Protein AF-W9XIP0-F1 (afdb_monomer)

pLDDT: mean 90.03, std 12.87, range [35.44, 98.69]

Solvent-accessible surface area (backbone atoms only — not comparable to full-atom values): 7108 Å² total; per-residue (Å²): 131,64,73,65,76,61,42,54,64,51,26,52,50,30,46,46,41,52,71,69,47,50,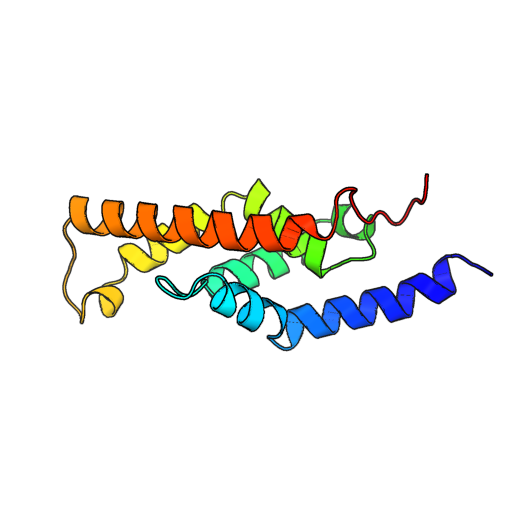51,58,52,51,40,28,70,57,10,71,92,52,62,55,60,63,68,45,52,53,51,18,48,54,51,42,76,70,35,82,71,48,78,51,33,49,44,49,52,60,50,27,55,51,40,31,63,76,68,48,34,54,60,56,45,23,43,57,50,39,72,35,35,73,75,54,78,67,38,83,74,53,71,72,56,26,52,51,46,22,52,53,36,31,56,41,44,51,51,28,52,51,60,60,51,63,80,49,91,56,83,65,46,69,70,80,128

Nearest PDB structures (foldseek):
  8ppl-assembly1_Iy  TM=3.017E-01  e=9.989E+00  Homo sapiens

Organism: NCBI:txid1182541

Sequence (129 aa):
MDSAEVTEPMTAAWAHYVNSNNLLNELRGLSKTYPFSSECLDEAKALVVRDPGSVRSWNYCWLVLVKIEKENLLTKHARALAFKASTWGGKRPTQAESDRLVNACVVEWTRALRQMLRHWDKPPSTTGA

Structure (mmCIF, N/CA/C/O backbone):
data_AF-W9XIP0-F1
#
_entry.id   AF-W9XIP0-F1
#
loop_
_atom_site.group_PDB
_atom_site.id
_atom_site.type_symbol
_atom_site.label_atom_id
_atom_site.label_alt_id
_atom_site.label_comp_id
_atom_site.label_asym_id
_atom_site.label_entity_id
_atom_site.label_seq_id
_atom_site.pdbx_PDB_ins_code
_atom_site.Cartn_x
_atom_site.Cartn_y
_atom_site.Cartn_z
_atom_site.occupancy
_atom_site.B_iso_or_equiv
_atom_site.auth_seq_id
_atom_site.auth_comp_id
_atom_site.auth_asym_id
_atom_site.auth_atom_id
_atom_site.pdbx_PDB_model_num
ATOM 1 N N . MET A 1 1 ? 16.524 1.004 -33.297 1.00 45.47 1 MET A N 1
ATOM 2 C CA . MET A 1 1 ? 16.212 1.813 -32.104 1.00 45.47 1 MET A CA 1
ATOM 3 C C . MET A 1 1 ? 16.481 0.927 -30.918 1.00 45.47 1 MET A C 1
ATOM 5 O O . MET A 1 1 ? 15.804 -0.088 -30.787 1.00 45.47 1 MET A O 1
ATOM 9 N N . ASP A 1 2 ? 17.524 1.234 -30.154 1.00 48.69 2 ASP A N 1
ATOM 10 C CA . ASP A 1 2 ? 17.902 0.419 -29.006 1.00 48.69 2 ASP A CA 1
ATOM 11 C C . ASP A 1 2 ? 16.812 0.506 -27.940 1.00 48.69 2 ASP A C 1
ATOM 13 O O . ASP A 1 2 ? 16.385 1.591 -27.551 1.00 48.69 2 ASP A O 1
ATOM 17 N N . SER A 1 3 ? 16.355 -0.651 -27.457 1.00 55.47 3 SER A N 1
ATOM 18 C CA . SER A 1 3 ? 15.330 -0.740 -26.410 1.00 55.47 3 SER A CA 1
ATOM 19 C C . SER A 1 3 ? 15.707 0.060 -25.152 1.00 55.47 3 SER A C 1
ATOM 21 O O . SER A 1 3 ? 14.817 0.465 -24.409 1.00 55.47 3 SER A O 1
ATOM 23 N N . ALA A 1 4 ? 17.004 0.309 -24.938 1.00 57.38 4 ALA A N 1
ATOM 24 C CA . ALA A 1 4 ? 17.547 1.091 -23.833 1.00 57.38 4 ALA A CA 1
ATOM 25 C C . ALA A 1 4 ? 17.150 2.583 -23.884 1.00 57.38 4 ALA A C 1
ATOM 27 O O . ALA A 1 4 ? 16.726 3.124 -22.861 1.00 57.38 4 ALA A O 1
ATOM 28 N N . GLU A 1 5 ? 17.187 3.223 -25.063 1.00 56.03 5 GLU A N 1
ATOM 29 C CA . GLU A 1 5 ? 16.898 4.664 -25.223 1.00 56.03 5 GLU A CA 1
ATOM 30 C C . GLU A 1 5 ? 15.441 5.021 -24.886 1.00 56.03 5 GLU A C 1
ATOM 32 O O . GLU A 1 5 ? 15.149 6.133 -24.452 1.00 56.03 5 GLU A O 1
ATOM 37 N N . VAL A 1 6 ? 14.511 4.073 -25.042 1.00 60.75 6 VAL A N 1
ATOM 38 C CA . VAL A 1 6 ? 13.088 4.280 -24.720 1.00 60.75 6 VAL A CA 1
ATOM 39 C C . VAL A 1 6 ? 12.790 3.959 -23.248 1.00 60.75 6 VAL A C 1
ATOM 41 O O . VAL A 1 6 ? 11.911 4.571 -22.640 1.00 60.75 6 VAL A O 1
ATOM 44 N N . THR A 1 7 ? 13.535 3.032 -22.636 1.00 66.56 7 THR A N 1
ATOM 45 C CA . THR A 1 7 ? 13.277 2.590 -21.254 1.00 66.56 7 THR A CA 1
ATOM 46 C C . THR A 1 7 ? 13.696 3.593 -20.182 1.00 66.56 7 THR A C 1
ATOM 48 O O . THR A 1 7 ? 13.029 3.671 -19.149 1.00 66.56 7 THR A O 1
ATOM 51 N N . GLU A 1 8 ? 14.746 4.385 -20.399 1.00 73.88 8 GLU A N 1
ATOM 52 C CA . GLU A 1 8 ? 15.220 5.379 -19.423 1.00 73.88 8 GLU A CA 1
ATOM 53 C C . GLU A 1 8 ? 14.191 6.484 -19.113 1.00 73.88 8 GLU A C 1
ATOM 55 O O . GLU A 1 8 ? 13.838 6.649 -17.938 1.00 73.88 8 GLU A O 1
ATOM 60 N N . PRO A 1 9 ? 13.630 7.205 -20.107 1.00 77.25 9 PRO A N 1
ATOM 61 C CA . PRO A 1 9 ? 12.633 8.239 -19.834 1.00 77.25 9 PRO A CA 1
ATOM 62 C C . PRO A 1 9 ? 11.344 7.660 -19.235 1.00 77.25 9 PRO A C 1
ATOM 64 O O . PRO A 1 9 ? 10.737 8.278 -18.357 1.00 77.25 9 PRO A O 1
ATOM 67 N N . MET A 1 10 ? 10.947 6.446 -19.635 1.00 79.31 10 MET A N 1
ATOM 68 C CA . MET A 1 10 ? 9.800 5.754 -19.038 1.00 79.31 10 MET A CA 1
ATOM 69 C C . MET A 1 10 ? 10.051 5.387 -17.571 1.00 79.31 10 MET A C 1
ATOM 71 O O . MET A 1 10 ? 9.175 5.589 -16.728 1.00 79.31 10 MET A O 1
ATOM 75 N N . THR A 1 11 ? 11.252 4.905 -17.244 1.00 81.94 11 THR A N 1
ATOM 76 C CA . THR A 1 11 ? 11.651 4.596 -15.863 1.00 81.94 11 THR A CA 1
ATOM 77 C C . THR A 1 11 ? 11.613 5.854 -14.996 1.00 81.94 11 THR A C 1
ATOM 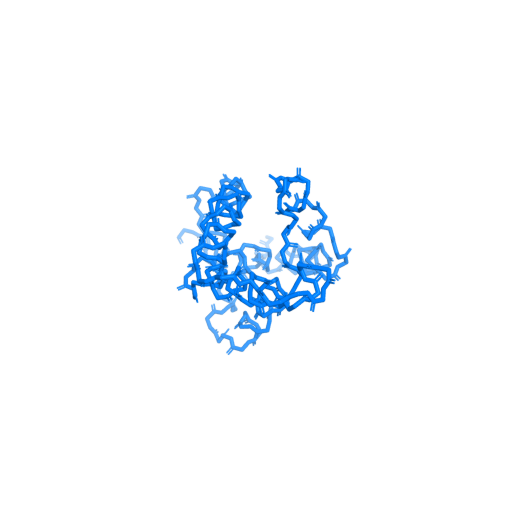79 O O . THR A 1 11 ? 11.028 5.842 -13.909 1.00 81.94 11 THR A O 1
ATOM 82 N N . ALA A 1 12 ? 12.162 6.966 -15.495 1.00 84.62 12 ALA A N 1
ATOM 83 C CA . ALA A 1 12 ? 12.160 8.248 -14.794 1.00 84.62 12 ALA A CA 1
ATOM 84 C C . ALA A 1 12 ? 10.737 8.780 -14.550 1.00 84.62 12 ALA A C 1
ATOM 86 O O . ALA A 1 12 ? 10.433 9.249 -13.451 1.00 84.62 12 ALA A O 1
ATOM 87 N N . AL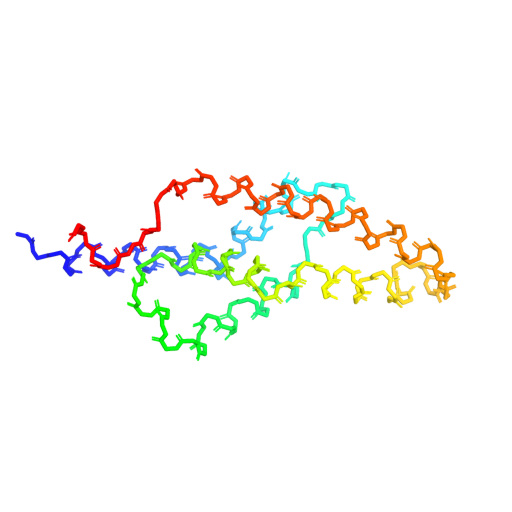A A 1 13 ? 9.840 8.655 -15.533 1.00 88.38 13 ALA A N 1
ATOM 88 C CA . ALA A 1 13 ? 8.447 9.074 -15.397 1.00 88.38 13 ALA A CA 1
ATOM 89 C C . ALA A 1 13 ? 7.710 8.293 -14.295 1.00 88.38 13 ALA A C 1
ATOM 91 O O . ALA A 1 13 ? 7.041 8.900 -13.455 1.00 88.38 13 ALA A O 1
ATOM 92 N N . TRP A 1 14 ? 7.872 6.965 -14.236 1.00 91.31 14 TRP A N 1
ATOM 93 C CA . TRP A 1 14 ? 7.274 6.153 -13.169 1.00 91.31 14 TRP A CA 1
ATOM 94 C C . TRP A 1 14 ? 7.894 6.431 -11.804 1.00 91.31 14 TRP A C 1
ATOM 96 O O . TRP A 1 14 ? 7.168 6.506 -10.812 1.00 91.31 14 TRP A O 1
ATOM 106 N N . ALA A 1 15 ? 9.210 6.637 -11.742 1.00 90.38 15 ALA A N 1
ATOM 107 C CA . ALA A 1 15 ? 9.877 7.049 -10.513 1.00 90.38 15 ALA A CA 1
ATOM 108 C C . ALA A 1 15 ? 9.299 8.372 -9.990 1.00 90.38 15 ALA A C 1
ATOM 110 O O . ALA A 1 15 ? 8.921 8.462 -8.822 1.00 90.38 15 ALA A O 1
ATOM 111 N N . HIS A 1 16 ? 9.152 9.375 -10.858 1.00 91.25 16 HIS A N 1
ATOM 112 C CA . HIS A 1 16 ? 8.544 10.652 -10.497 1.00 91.25 16 HIS A CA 1
ATOM 113 C C . HIS A 1 16 ? 7.084 10.485 -10.056 1.00 91.25 16 HIS A C 1
ATOM 115 O O . HIS A 1 16 ? 6.700 10.985 -9.004 1.00 91.25 16 HIS A O 1
ATOM 121 N N . TYR A 1 17 ? 6.274 9.733 -10.802 1.00 93.69 17 TYR A N 1
ATOM 122 C CA . TYR A 1 17 ? 4.875 9.471 -10.459 1.00 93.69 17 TYR A CA 1
ATOM 123 C C . TYR A 1 17 ? 4.712 8.863 -9.051 1.00 93.69 17 TYR A C 1
ATOM 125 O O . TYR A 1 17 ? 3.861 9.294 -8.270 1.00 93.69 17 TYR A O 1
ATOM 133 N N . VAL A 1 18 ? 5.560 7.899 -8.690 1.00 94.69 18 VAL A N 1
ATOM 134 C CA . VAL A 1 18 ? 5.522 7.256 -7.368 1.00 94.69 18 VAL A CA 1
ATOM 135 C C . VAL A 1 18 ? 6.040 8.179 -6.260 1.00 94.69 18 VAL A C 1
ATOM 137 O O . VAL A 1 18 ? 5.496 8.176 -5.151 1.00 94.69 18 VAL A O 1
ATOM 140 N N . ASN A 1 19 ? 7.086 8.960 -6.534 1.00 92.44 19 ASN A N 1
ATOM 141 C CA . ASN A 1 19 ? 7.750 9.788 -5.525 1.00 92.44 19 ASN A CA 1
ATOM 142 C C . ASN A 1 19 ? 7.067 11.150 -5.306 1.00 92.44 19 ASN A C 1
ATOM 144 O O . ASN A 1 19 ? 7.157 11.694 -4.210 1.00 92.44 19 ASN A O 1
ATOM 148 N N . SER A 1 20 ? 6.306 11.656 -6.279 1.00 92.62 20 SER A N 1
ATOM 149 C CA . SER A 1 20 ? 5.578 12.935 -6.208 1.00 92.62 20 SER A CA 1
ATOM 150 C C . SER A 1 20 ? 4.134 12.792 -5.699 1.00 92.62 20 SER A C 1
ATOM 152 O O . SER A 1 20 ? 3.261 13.571 -6.065 1.00 92.62 20 SER A O 1
ATOM 154 N N . ASN A 1 21 ? 3.855 11.789 -4.859 1.00 93.50 21 ASN A N 1
ATOM 155 C CA . ASN A 1 21 ? 2.540 11.487 -4.264 1.00 93.50 21 ASN A CA 1
ATOM 156 C C . ASN A 1 21 ? 1.387 11.151 -5.231 1.00 93.50 21 ASN A C 1
ATOM 158 O O . ASN A 1 21 ? 0.298 10.841 -4.747 1.00 93.50 21 ASN A O 1
ATOM 162 N N . ASN A 1 22 ? 1.585 11.128 -6.553 1.00 96.94 22 ASN A N 1
ATOM 163 C CA . ASN A 1 22 ? 0.503 10.809 -7.495 1.00 96.94 22 ASN A CA 1
ATOM 164 C C . ASN A 1 22 ? -0.074 9.409 -7.238 1.00 96.94 22 ASN A C 1
ATOM 166 O O . ASN A 1 22 ? -1.284 9.274 -7.066 1.00 96.94 22 ASN A O 1
ATOM 170 N N . LEU A 1 23 ? 0.789 8.397 -7.076 1.00 97.06 23 LEU A N 1
ATOM 171 C CA . LEU A 1 23 ? 0.343 7.037 -6.746 1.00 97.06 23 LEU A CA 1
ATOM 172 C C . LEU A 1 23 ? -0.434 6.975 -5.421 1.00 97.06 23 LEU A C 1
ATOM 174 O O . LEU A 1 23 ? -1.448 6.289 -5.316 1.00 97.06 23 LEU A O 1
ATOM 178 N N . LEU A 1 24 ? 0.030 7.698 -4.397 1.00 98.12 24 LEU A N 1
ATOM 179 C CA . LEU A 1 24 ? -0.644 7.735 -3.098 1.00 98.12 24 LEU A CA 1
ATOM 180 C C . LEU A 1 24 ? -2.034 8.372 -3.210 1.00 98.12 24 LEU A C 1
ATOM 182 O O . LEU A 1 24 ? -2.989 7.881 -2.608 1.00 98.12 24 LEU A O 1
ATOM 186 N N . ASN A 1 25 ? -2.144 9.458 -3.974 1.00 98.00 25 ASN A N 1
ATOM 187 C CA . ASN A 1 25 ? -3.404 10.154 -4.202 1.00 98.00 25 ASN A CA 1
ATOM 188 C C . ASN A 1 25 ? -4.402 9.270 -4.953 1.00 98.00 25 ASN A C 1
ATOM 190 O O . ASN A 1 25 ? -5.566 9.217 -4.561 1.00 98.00 25 ASN A O 1
ATOM 194 N N . GLU A 1 26 ? -3.960 8.530 -5.970 1.00 97.81 26 GLU A N 1
ATOM 195 C CA . GLU A 1 26 ? -4.820 7.581 -6.682 1.00 97.81 26 GLU A CA 1
ATOM 196 C C . GLU A 1 26 ? -5.288 6.437 -5.782 1.00 97.81 26 GLU A C 1
ATOM 198 O O . GLU A 1 26 ? -6.490 6.179 -5.699 1.00 97.81 26 GLU A O 1
ATOM 203 N N . LEU A 1 27 ? -4.382 5.817 -5.018 1.00 98.12 27 LEU A N 1
ATOM 204 C CA . LEU A 1 27 ? -4.751 4.774 -4.056 1.00 98.12 27 LEU A CA 1
ATOM 205 C C . LEU A 1 27 ? -5.779 5.283 -3.037 1.00 98.12 27 LEU A C 1
ATOM 207 O O . LEU A 1 27 ? -6.770 4.604 -2.779 1.00 98.12 27 LEU A O 1
ATOM 211 N N . ARG A 1 28 ? -5.603 6.504 -2.516 1.00 98.19 28 ARG A N 1
ATOM 212 C CA . ARG A 1 28 ? -6.573 7.151 -1.615 1.00 98.19 28 ARG A CA 1
ATOM 213 C C . ARG A 1 28 ? -7.889 7.500 -2.307 1.00 98.19 28 ARG A C 1
ATOM 215 O O . ARG A 1 28 ? -8.941 7.419 -1.678 1.00 98.19 28 ARG A O 1
ATOM 222 N N . GLY A 1 29 ? -7.851 7.836 -3.593 1.00 98.12 29 GLY A N 1
ATOM 223 C CA . GLY A 1 29 ? -9.039 8.013 -4.425 1.00 98.12 29 GLY A CA 1
ATOM 224 C C . GLY A 1 29 ? -9.856 6.725 -4.581 1.00 98.12 29 GLY A C 1
ATOM 225 O O . GLY A 1 29 ? -11.082 6.797 -4.677 1.00 98.12 29 GLY A O 1
ATOM 226 N N . LEU A 1 30 ? -9.200 5.560 -4.550 1.00 97.94 30 LEU A N 1
ATOM 227 C CA . LEU A 1 30 ? -9.821 4.230 -4.619 1.00 97.94 30 LEU A CA 1
ATOM 228 C C . LEU A 1 30 ? -10.213 3.650 -3.244 1.00 97.94 30 LEU A C 1
ATOM 230 O O . LEU A 1 30 ? -11.045 2.738 -3.172 1.00 97.94 30 LEU A O 1
ATOM 234 N N . SER A 1 31 ? -9.644 4.183 -2.159 1.00 98.00 31 SER A N 1
ATOM 235 C CA . SER A 1 31 ? -9.874 3.754 -0.774 1.00 98.00 31 SER A CA 1
ATOM 236 C C . SER A 1 31 ? -10.484 4.880 0.081 1.00 98.00 31 SER A C 1
ATOM 238 O O . SER A 1 31 ? -9.874 5.369 1.034 1.00 98.00 31 SER A O 1
ATOM 240 N N . LYS A 1 32 ? -11.660 5.379 -0.303 1.00 95.88 32 LYS A N 1
ATOM 241 C CA . LYS A 1 32 ? -12.235 6.591 0.304 1.00 95.88 32 LYS A CA 1
ATOM 242 C C . LYS A 1 32 ? -12.737 6.379 1.731 1.00 95.88 32 LYS A C 1
ATOM 244 O O . LYS A 1 32 ? -12.751 7.338 2.498 1.00 95.88 32 LYS A O 1
ATOM 249 N N . THR A 1 33 ? -13.175 5.170 2.081 1.00 97.25 33 THR A N 1
ATOM 250 C CA . THR A 1 33 ? -13.729 4.898 3.416 1.00 97.25 33 THR A CA 1
ATOM 251 C C . THR A 1 33 ? -12.610 4.765 4.444 1.00 97.25 33 THR A C 1
ATOM 253 O O . THR A 1 33 ? -12.665 5.385 5.504 1.00 97.25 33 THR A O 1
ATOM 256 N N . TYR A 1 34 ? -11.560 4.031 4.093 1.00 97.19 34 TYR A N 1
ATOM 257 C CA . TYR A 1 34 ? -10.333 3.876 4.856 1.00 97.19 34 TYR A CA 1
ATOM 258 C C . TYR A 1 34 ? -9.151 4.309 3.979 1.00 97.19 34 TYR A C 1
ATOM 260 O O . TYR A 1 34 ? -8.630 3.498 3.210 1.00 97.19 34 TYR A O 1
ATOM 268 N N . PRO A 1 35 ? -8.706 5.578 4.073 1.00 97.00 35 PRO A N 1
ATOM 269 C CA . PRO A 1 35 ? -7.621 6.108 3.252 1.00 97.00 35 PRO A CA 1
ATOM 270 C C . PRO A 1 35 ? -6.362 5.239 3.289 1.00 97.00 35 PRO A C 1
ATOM 272 O O . PRO A 1 35 ? -5.909 4.830 4.358 1.00 97.00 35 PRO A O 1
ATOM 275 N N . PHE A 1 36 ? -5.783 4.980 2.115 1.00 98.38 36 PHE A N 1
ATOM 276 C CA . PHE A 1 36 ? -4.584 4.164 1.978 1.00 98.38 36 PHE A CA 1
ATOM 277 C C . PHE A 1 36 ? -3.423 4.738 2.802 1.00 98.38 36 PHE A C 1
ATOM 279 O O . PHE A 1 36 ? -3.163 5.953 2.802 1.00 98.38 36 PHE A O 1
ATOM 286 N N . SER A 1 37 ? -2.717 3.843 3.495 1.00 97.94 37 SER A N 1
ATOM 287 C CA . SER A 1 37 ? -1.594 4.188 4.364 1.00 97.94 37 SER A CA 1
ATOM 288 C C . SER A 1 37 ? -0.382 4.659 3.555 1.00 97.94 37 SER A C 1
ATOM 290 O O . SER A 1 37 ? 0.142 3.922 2.720 1.00 97.94 37 SER A O 1
ATOM 292 N N . SER A 1 38 ? 0.102 5.873 3.837 1.00 97.56 38 SER A N 1
ATOM 293 C CA . SER A 1 38 ? 1.365 6.363 3.268 1.00 97.56 38 SER A CA 1
ATOM 294 C C . SER A 1 38 ? 2.554 5.543 3.761 1.00 97.56 38 SER A C 1
ATOM 296 O O . SER A 1 38 ? 3.415 5.201 2.963 1.00 97.56 38 SER A O 1
ATOM 298 N N . GLU A 1 39 ? 2.550 5.135 5.036 1.00 98.06 39 GLU A N 1
ATOM 299 C CA . GLU A 1 39 ? 3.608 4.298 5.620 1.00 98.06 39 GLU A CA 1
ATOM 300 C C . GLU A 1 39 ? 3.730 2.948 4.893 1.00 98.06 39 GLU A C 1
ATOM 302 O O . GLU A 1 39 ? 4.837 2.479 4.647 1.00 98.06 39 GLU A O 1
ATOM 307 N N . CYS A 1 40 ? 2.600 2.357 4.481 1.00 98.44 40 CYS A N 1
ATOM 308 C CA . CYS A 1 40 ? 2.594 1.131 3.677 1.00 98.44 40 CYS A CA 1
ATOM 309 C C . CYS A 1 40 ? 3.263 1.327 2.317 1.00 98.44 40 CYS A C 1
ATOM 311 O O . CYS A 1 40 ? 3.976 0.446 1.835 1.00 98.44 40 CYS A O 1
ATOM 313 N N . LEU A 1 41 ? 3.011 2.471 1.683 1.00 98.06 41 LEU A N 1
ATOM 314 C CA . LEU A 1 41 ? 3.590 2.788 0.388 1.00 98.06 41 LEU A CA 1
ATOM 315 C C . LEU A 1 41 ? 5.091 3.090 0.507 1.00 98.06 41 LEU A C 1
ATOM 317 O O . LEU A 1 41 ? 5.872 2.654 -0.335 1.00 98.06 41 LEU A O 1
ATOM 321 N N . ASP A 1 42 ? 5.503 3.801 1.553 1.00 98.25 42 ASP A N 1
ATOM 322 C CA . ASP A 1 42 ? 6.906 4.147 1.788 1.00 98.25 42 ASP A CA 1
ATOM 323 C C . ASP A 1 42 ? 7.753 2.920 2.140 1.00 98.25 42 ASP A C 1
ATOM 325 O O . ASP A 1 42 ? 8.867 2.776 1.631 1.00 98.25 42 ASP A O 1
ATOM 329 N N . GLU A 1 43 ? 7.212 1.980 2.922 1.00 98.31 43 GLU A N 1
ATOM 330 C CA . GLU A 1 43 ? 7.882 0.702 3.172 1.00 98.31 43 GLU A CA 1
ATOM 331 C C . GLU A 1 43 ? 8.055 -0.102 1.877 1.00 98.31 43 GLU A C 1
ATOM 333 O O . GLU A 1 43 ? 9.145 -0.604 1.604 1.00 98.31 43 GLU A O 1
ATOM 338 N N . ALA A 1 44 ? 7.028 -0.163 1.027 1.00 97.81 44 ALA A N 1
ATOM 339 C CA . ALA A 1 44 ? 7.127 -0.843 -0.259 1.00 97.81 44 ALA A CA 1
ATOM 340 C C . ALA A 1 44 ? 8.200 -0.231 -1.172 1.00 97.81 44 ALA A C 1
ATOM 342 O O . ALA A 1 44 ? 8.996 -0.972 -1.749 1.00 97.81 44 ALA A O 1
ATOM 343 N N . LYS A 1 45 ? 8.282 1.106 -1.260 1.00 96.81 45 LYS A N 1
ATOM 344 C CA . LYS A 1 45 ? 9.362 1.808 -1.981 1.00 96.81 45 LYS A CA 1
ATOM 345 C C . LYS A 1 45 ? 10.737 1.387 -1.456 1.00 96.81 45 LYS A C 1
ATOM 347 O O . LYS A 1 45 ? 11.617 1.035 -2.238 1.00 96.81 45 LYS A O 1
ATOM 352 N N . ALA A 1 46 ? 10.914 1.366 -0.134 1.00 96.88 46 ALA A N 1
ATOM 353 C CA . ALA A 1 46 ? 12.174 0.961 0.484 1.00 96.88 46 ALA A CA 1
ATOM 354 C C . ALA A 1 46 ? 12.537 -0.503 0.176 1.00 96.88 46 ALA A C 1
ATOM 356 O O . ALA A 1 46 ? 13.707 -0.804 -0.059 1.00 96.88 46 ALA A O 1
ATOM 357 N N . LEU A 1 47 ? 11.552 -1.407 0.139 1.00 96.62 47 LEU A N 1
ATOM 358 C CA . LEU A 1 47 ? 11.765 -2.810 -0.227 1.00 96.62 47 LEU A CA 1
ATOM 359 C C . LEU A 1 47 ? 12.150 -2.974 -1.699 1.00 96.62 47 LEU A C 1
ATOM 361 O O . LEU A 1 47 ? 13.037 -3.769 -1.992 1.00 96.62 47 LEU A O 1
ATOM 365 N N . VAL A 1 48 ? 11.550 -2.209 -2.617 1.00 95.06 48 VAL A N 1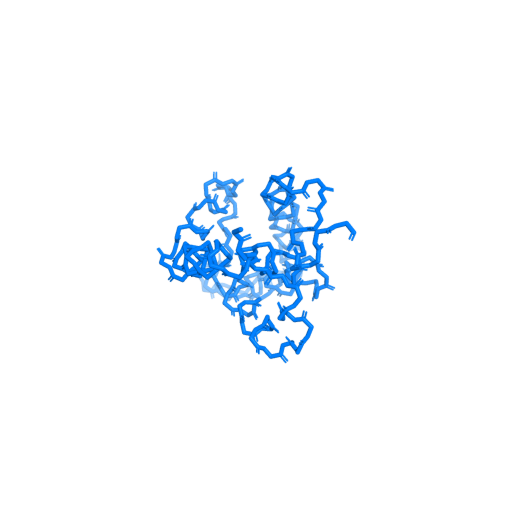
ATOM 366 C CA . VAL A 1 48 ? 11.938 -2.225 -4.039 1.00 95.06 48 VAL A CA 1
ATOM 367 C C . VAL A 1 48 ? 13.388 -1.776 -4.215 1.00 95.06 48 VAL A C 1
ATOM 369 O O . VAL A 1 48 ? 14.139 -2.449 -4.915 1.00 95.06 48 VAL A O 1
ATOM 372 N N . VAL A 1 49 ? 13.805 -0.694 -3.547 1.00 91.69 49 VAL A N 1
ATOM 373 C CA . VAL A 1 49 ? 15.189 -0.181 -3.617 1.00 91.69 49 VAL A CA 1
ATOM 374 C C . VAL A 1 49 ? 16.210 -1.197 -3.094 1.00 91.69 49 VAL A C 1
ATOM 376 O O . VAL A 1 49 ? 17.331 -1.259 -3.591 1.00 91.69 49 VAL A O 1
ATOM 379 N N . ARG A 1 50 ? 15.834 -2.002 -2.095 1.00 92.06 50 ARG A N 1
ATOM 380 C CA . ARG A 1 50 ? 16.706 -3.031 -1.505 1.00 92.06 50 ARG A CA 1
ATOM 381 C C . ARG A 1 50 ? 16.699 -4.355 -2.266 1.00 92.06 50 ARG A C 1
ATOM 383 O O . ARG A 1 50 ? 17.561 -5.188 -2.002 1.00 92.06 50 ARG A O 1
ATOM 390 N N . ASP A 1 51 ? 15.73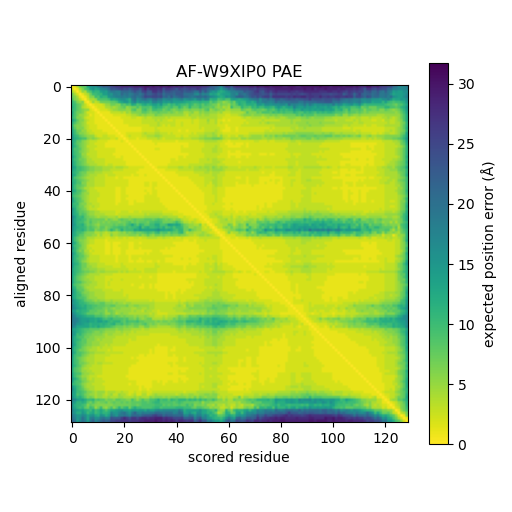4 -4.573 -3.155 1.00 90.19 51 ASP A N 1
ATOM 391 C CA . ASP A 1 51 ? 15.599 -5.822 -3.898 1.00 90.19 51 ASP A CA 1
ATOM 392 C C . ASP A 1 51 ? 16.463 -5.781 -5.174 1.00 90.19 51 ASP A C 1
ATOM 394 O O . ASP A 1 51 ? 16.134 -5.053 -6.116 1.00 90.19 51 ASP A O 1
ATOM 398 N N . PRO A 1 52 ? 17.546 -6.580 -5.259 1.00 84.94 52 PRO A N 1
ATOM 399 C CA . PRO A 1 52 ? 18.385 -6.630 -6.454 1.00 84.94 52 PRO A CA 1
ATOM 400 C C . PRO A 1 52 ? 17.628 -7.150 -7.687 1.00 84.94 52 PRO A C 1
ATOM 402 O O . PRO A 1 52 ? 18.062 -6.919 -8.811 1.00 84.94 52 PRO A O 1
ATOM 405 N N . GLY A 1 53 ? 16.491 -7.832 -7.514 1.00 82.25 53 GLY A N 1
ATOM 406 C CA . GLY A 1 53 ? 15.608 -8.262 -8.596 1.00 82.25 53 GLY A CA 1
ATOM 407 C C . GLY A 1 53 ? 14.798 -7.129 -9.234 1.00 82.25 53 GLY A C 1
ATOM 408 O O . GLY A 1 53 ? 14.320 -7.299 -10.357 1.00 82.25 53 GLY A O 1
ATOM 409 N N . SER A 1 54 ? 14.678 -5.969 -8.580 1.00 82.38 54 SER A N 1
ATOM 410 C CA . SER A 1 54 ? 13.918 -4.814 -9.083 1.00 82.38 54 SER A CA 1
ATOM 411 C C . SER A 1 54 ? 14.471 -4.246 -10.390 1.00 82.38 54 SER A C 1
ATOM 413 O O . SER A 1 54 ? 13.716 -3.695 -11.182 1.00 82.38 54 SER A O 1
ATOM 415 N N . VAL A 1 55 ? 15.759 -4.453 -10.683 1.00 76.31 55 VAL A N 1
ATOM 416 C CA . VAL A 1 55 ? 16.392 -4.029 -11.951 1.00 76.31 55 VAL A CA 1
ATOM 417 C C . VAL A 1 55 ? 15.812 -4.731 -13.191 1.00 76.31 55 VAL A C 1
ATOM 419 O O . VAL A 1 55 ? 16.080 -4.332 -14.321 1.00 76.31 55 VAL A O 1
ATOM 422 N N . ARG A 1 56 ? 15.011 -5.790 -13.001 1.00 75.12 56 ARG A N 1
ATOM 423 C CA . ARG A 1 56 ? 14.377 -6.574 -14.078 1.00 75.12 56 ARG A CA 1
ATOM 424 C C . ARG A 1 56 ? 13.065 -5.973 -14.599 1.00 75.12 56 ARG A C 1
ATOM 426 O O . ARG A 1 56 ? 12.403 -6.585 -15.438 1.00 75.12 56 ARG A O 1
ATOM 433 N N . SER A 1 57 ? 12.663 -4.807 -14.102 1.00 79.94 57 SER A N 1
ATOM 434 C CA . SER A 1 57 ? 11.503 -4.065 -14.589 1.00 79.94 57 SER A CA 1
ATOM 435 C C . SER A 1 57 ? 11.840 -2.584 -14.683 1.00 79.94 57 SER A C 1
ATOM 437 O O . SER A 1 57 ? 12.422 -2.007 -13.771 1.00 79.94 57 SER A O 1
ATOM 439 N N . TRP A 1 58 ? 11.425 -1.956 -15.778 1.00 83.06 58 TRP A N 1
ATOM 440 C CA . TRP A 1 58 ? 11.503 -0.505 -15.961 1.00 83.06 58 TRP A CA 1
ATOM 441 C C . TRP A 1 58 ? 10.360 0.235 -15.240 1.00 83.06 58 TRP A C 1
ATOM 443 O O . TRP A 1 58 ? 10.351 1.461 -15.159 1.00 83.06 58 TRP A O 1
ATOM 453 N N . ASN A 1 59 ? 9.364 -0.486 -14.710 1.00 91.06 59 ASN A N 1
ATOM 454 C CA . ASN A 1 59 ? 8.166 0.110 -14.131 1.00 91.06 59 ASN A CA 1
ATOM 455 C C . ASN A 1 59 ? 8.212 0.089 -12.598 1.00 91.06 59 ASN A C 1
ATOM 457 O O . ASN A 1 59 ? 7.761 -0.851 -11.939 1.00 91.06 59 ASN A O 1
ATOM 461 N N . TYR A 1 60 ? 8.723 1.180 -12.027 1.00 92.50 60 TYR A N 1
ATOM 462 C CA . TYR A 1 60 ? 8.833 1.342 -10.578 1.00 92.50 60 TYR A CA 1
ATOM 463 C C . TYR A 1 60 ? 7.477 1.303 -9.853 1.00 92.50 60 TYR A C 1
ATOM 465 O O . TYR A 1 60 ? 7.380 0.755 -8.757 1.00 92.50 60 TYR A O 1
ATOM 473 N N . CYS A 1 61 ? 6.410 1.826 -10.469 1.00 94.94 61 CYS A N 1
ATOM 474 C CA . CYS A 1 61 ? 5.065 1.786 -9.893 1.00 94.94 61 CYS A CA 1
ATOM 475 C C . CYS A 1 61 ? 4.580 0.345 -9.713 1.00 94.94 61 CYS A C 1
ATOM 477 O O . CYS A 1 61 ? 4.193 -0.044 -8.610 1.00 94.94 61 CYS A O 1
ATOM 479 N N . TRP A 1 62 ? 4.676 -0.465 -10.766 1.00 95.38 62 TRP A N 1
ATOM 480 C CA . TRP A 1 62 ? 4.303 -1.874 -10.718 1.00 95.38 62 TRP A CA 1
ATOM 481 C C . TRP A 1 62 ? 5.112 -2.646 -9.666 1.00 95.38 62 TRP A C 1
ATOM 483 O O . TRP A 1 62 ? 4.525 -3.375 -8.866 1.00 95.38 62 TRP A O 1
ATOM 493 N N . LEU A 1 63 ? 6.434 -2.438 -9.600 1.00 95.12 63 LEU A N 1
ATOM 494 C CA . LEU A 1 63 ? 7.293 -3.073 -8.592 1.00 95.12 63 LEU A CA 1
ATOM 495 C C . LEU A 1 63 ? 6.832 -2.766 -7.162 1.00 95.12 63 LEU A C 1
ATOM 497 O O . LEU A 1 63 ? 6.739 -3.674 -6.334 1.00 95.12 63 LEU A O 1
ATOM 501 N N . VAL A 1 64 ? 6.501 -1.503 -6.879 1.00 96.81 64 VAL A N 1
ATOM 502 C CA . VAL A 1 64 ? 6.004 -1.070 -5.566 1.00 96.81 64 VAL A CA 1
ATOM 503 C C . VAL A 1 64 ? 4.676 -1.748 -5.233 1.00 96.81 64 VAL A C 1
ATOM 505 O O . VAL A 1 64 ? 4.540 -2.317 -4.151 1.00 96.81 64 VAL A O 1
ATOM 508 N N . LEU A 1 65 ? 3.715 -1.757 -6.161 1.00 97.00 65 LEU A N 1
ATOM 509 C CA . LEU A 1 65 ? 2.412 -2.398 -5.951 1.00 97.00 65 LEU A CA 1
ATOM 510 C C . LEU A 1 65 ? 2.556 -3.914 -5.718 1.00 97.00 65 LEU A C 1
ATOM 512 O O . LEU A 1 65 ? 1.939 -4.466 -4.808 1.00 97.00 65 LEU A O 1
ATOM 516 N N . VAL A 1 66 ? 3.424 -4.585 -6.477 1.00 95.25 66 VAL A N 1
ATOM 517 C CA . VAL A 1 66 ? 3.707 -6.017 -6.298 1.00 95.25 66 VAL A CA 1
ATOM 518 C C . VAL A 1 66 ? 4.386 -6.301 -4.960 1.00 95.25 66 VAL A C 1
ATOM 520 O O . VAL A 1 66 ? 4.067 -7.309 -4.328 1.00 95.25 66 VAL A O 1
ATOM 523 N N . LYS A 1 67 ? 5.289 -5.433 -4.487 1.00 96.38 67 LYS A N 1
ATOM 524 C CA . LYS A 1 67 ? 5.886 -5.582 -3.151 1.00 96.38 67 LYS A CA 1
ATOM 525 C C . LYS A 1 67 ? 4.855 -5.440 -2.040 1.00 96.38 67 LYS A C 1
ATOM 527 O O . LYS A 1 67 ? 4.885 -6.238 -1.109 1.00 96.38 67 LYS A O 1
ATOM 532 N N . ILE A 1 68 ? 3.906 -4.510 -2.162 1.00 98.06 68 ILE A N 1
ATOM 533 C CA . ILE A 1 68 ? 2.794 -4.392 -1.204 1.00 98.06 68 ILE A CA 1
ATOM 534 C C . ILE A 1 68 ? 2.020 -5.713 -1.099 1.00 98.06 68 ILE A C 1
ATOM 536 O O . ILE A 1 68 ? 1.726 -6.154 0.014 1.00 98.06 68 ILE A O 1
ATOM 540 N N . GLU A 1 69 ? 1.701 -6.340 -2.237 1.00 95.56 69 GLU A N 1
ATOM 541 C CA . GLU A 1 69 ? 0.948 -7.599 -2.266 1.00 95.56 69 GLU A CA 1
ATOM 542 C C . GLU A 1 69 ? 1.768 -8.776 -1.717 1.00 95.56 69 GLU A C 1
ATOM 544 O O . GLU A 1 69 ? 1.301 -9.491 -0.831 1.00 95.56 69 GLU A O 1
ATOM 549 N N . LYS A 1 70 ? 3.000 -8.967 -2.203 1.00 95.25 70 LYS A N 1
ATOM 550 C CA . LYS A 1 70 ? 3.827 -10.142 -1.875 1.00 95.25 70 LYS A CA 1
ATOM 551 C C . LYS A 1 70 ? 4.339 -10.157 -0.439 1.00 95.25 70 LYS A C 1
ATOM 553 O O . LYS A 1 70 ? 4.445 -11.227 0.148 1.00 95.25 70 LYS A O 1
ATOM 558 N N . GLU A 1 71 ? 4.635 -8.990 0.124 1.00 96.56 71 GLU A N 1
ATOM 559 C CA . GLU A 1 71 ? 5.206 -8.862 1.472 1.00 96.56 71 GLU A CA 1
ATOM 560 C C . GLU A 1 71 ? 4.113 -8.686 2.546 1.00 96.56 71 GLU A C 1
ATOM 562 O O . GLU A 1 71 ? 4.399 -8.398 3.707 1.00 96.56 71 GLU A O 1
ATOM 567 N N . ASN A 1 72 ? 2.837 -8.850 2.169 1.00 95.00 72 ASN A N 1
ATOM 568 C CA . ASN A 1 72 ? 1.671 -8.732 3.048 1.00 95.00 72 ASN A CA 1
ATOM 569 C C . ASN A 1 72 ? 1.612 -7.399 3.832 1.00 95.00 72 ASN A C 1
ATOM 571 O O . ASN A 1 72 ? 1.178 -7.338 4.991 1.00 95.00 72 ASN A O 1
ATOM 575 N N . LEU A 1 73 ? 2.046 -6.304 3.196 1.00 98.38 73 LEU A N 1
ATOM 576 C CA . LEU A 1 73 ? 2.166 -5.003 3.860 1.00 98.38 73 LEU A CA 1
ATOM 577 C C . LEU A 1 73 ? 0.801 -4.426 4.244 1.00 98.38 73 LEU A C 1
ATOM 579 O O . LEU A 1 73 ? 0.675 -3.775 5.280 1.00 98.38 73 LEU A O 1
ATOM 583 N N . LEU A 1 74 ? -0.248 -4.722 3.471 1.00 98.44 74 LEU A N 1
ATOM 584 C CA . LEU A 1 74 ? -1.601 -4.247 3.769 1.00 98.44 74 LEU A CA 1
ATOM 585 C C . LEU A 1 74 ? -2.050 -4.659 5.174 1.00 98.44 74 LEU A C 1
ATOM 587 O O . LEU A 1 74 ? -2.469 -3.811 5.960 1.00 98.44 74 LEU A O 1
ATOM 591 N N . THR A 1 75 ? -1.912 -5.940 5.528 1.00 98.19 75 THR A N 1
ATOM 592 C CA . THR A 1 75 ? -2.285 -6.430 6.861 1.00 98.19 75 THR A CA 1
ATOM 593 C C . THR A 1 75 ? -1.386 -5.850 7.948 1.00 98.19 75 THR A C 1
ATOM 595 O O . THR A 1 75 ? -1.885 -5.466 9.008 1.00 98.19 75 THR A O 1
ATOM 598 N N . LYS A 1 76 ? -0.076 -5.741 7.693 1.00 98.31 76 LYS A N 1
ATOM 599 C CA . LYS A 1 76 ? 0.881 -5.141 8.633 1.00 98.31 76 LYS A CA 1
ATOM 600 C C . LYS A 1 76 ? 0.479 -3.710 9.001 1.00 98.31 76 LYS A C 1
ATOM 602 O O . LYS A 1 76 ? 0.333 -3.396 10.183 1.00 98.31 76 LYS A O 1
ATOM 607 N N . HIS A 1 77 ? 0.254 -2.858 8.005 1.00 98.50 77 HIS A N 1
ATOM 608 C CA . HIS A 1 77 ? -0.057 -1.448 8.240 1.00 98.50 77 HIS A CA 1
ATOM 609 C C . HIS A 1 77 ? -1.506 -1.219 8.677 1.00 98.50 77 HIS A C 1
ATOM 611 O O . HIS A 1 77 ? -1.757 -0.286 9.437 1.00 98.50 77 HIS A O 1
ATOM 617 N N . ALA A 1 78 ? -2.449 -2.084 8.293 1.00 98.31 78 ALA A N 1
ATOM 618 C CA . ALA A 1 78 ? -3.813 -2.032 8.815 1.00 98.31 78 ALA A CA 1
ATOM 619 C C . ALA A 1 78 ? -3.835 -2.314 10.323 1.00 98.31 78 ALA A C 1
ATOM 621 O O . ALA A 1 78 ? -4.519 -1.618 11.070 1.00 98.31 78 ALA A O 1
ATOM 622 N N . ARG A 1 79 ? -3.030 -3.276 10.799 1.00 97.62 79 ARG A N 1
ATOM 623 C CA . ARG A 1 79 ? -2.830 -3.514 12.238 1.00 97.62 79 ARG A CA 1
ATOM 624 C C . ARG A 1 79 ? -2.189 -2.311 12.917 1.00 97.62 79 ARG A C 1
ATOM 626 O O . ARG A 1 79 ? -2.717 -1.839 13.917 1.00 97.62 79 ARG A O 1
ATOM 633 N N . ALA A 1 80 ? -1.100 -1.779 12.366 1.00 96.56 80 ALA A N 1
ATOM 634 C CA . ALA A 1 80 ? -0.452 -0.599 12.938 1.00 96.56 80 ALA A CA 1
ATOM 635 C C . ALA A 1 80 ? -1.436 0.578 13.092 1.00 96.56 80 ALA A C 1
ATOM 637 O O . ALA A 1 80 ? -1.486 1.198 14.152 1.00 96.56 80 ALA A O 1
ATOM 638 N N . LEU A 1 81 ? -2.278 0.823 12.082 1.00 96.31 81 LEU A N 1
ATOM 639 C CA . LEU A 1 81 ? -3.344 1.824 12.126 1.00 96.31 81 LEU A CA 1
ATOM 640 C C . LEU A 1 81 ? -4.396 1.505 13.199 1.00 96.31 81 LEU A C 1
ATOM 642 O O . LEU A 1 81 ? -4.711 2.362 14.024 1.00 96.31 81 LEU A O 1
ATOM 646 N N . ALA A 1 82 ? -4.937 0.286 13.202 1.00 96.62 82 ALA A N 1
ATOM 647 C CA . ALA A 1 82 ? -6.045 -0.091 14.073 1.00 96.62 82 ALA A CA 1
ATOM 648 C C . ALA A 1 82 ? -5.671 -0.119 15.559 1.00 96.62 82 ALA A C 1
ATOM 650 O O . ALA A 1 82 ? -6.507 0.189 16.399 1.00 96.62 82 ALA A O 1
ATOM 651 N N . PHE A 1 83 ? -4.420 -0.426 15.903 1.00 93.62 83 PHE A N 1
ATOM 652 C CA . PHE A 1 83 ? -3.960 -0.434 17.296 1.00 93.62 83 PHE A CA 1
ATOM 653 C C . PHE A 1 83 ? -3.425 0.922 17.781 1.00 93.62 83 PHE A C 1
ATOM 655 O O . PHE A 1 83 ? -3.133 1.081 18.968 1.00 93.62 83 PHE A O 1
ATOM 662 N N . LYS A 1 84 ? -3.313 1.923 16.901 1.00 92.56 84 LYS A N 1
ATOM 663 C CA . LYS A 1 84 ? -2.850 3.264 17.269 1.00 92.56 84 LYS A CA 1
ATOM 664 C C . LYS A 1 84 ? -3.943 4.011 18.036 1.00 92.56 84 LYS A C 1
ATOM 666 O O . LYS A 1 84 ? -5.041 4.207 17.527 1.00 92.56 84 LYS A O 1
ATOM 671 N N . ALA A 1 85 ? -3.632 4.505 19.235 1.00 89.19 85 ALA A N 1
ATOM 672 C CA . ALA A 1 85 ? -4.604 5.221 20.072 1.00 89.19 85 ALA A CA 1
ATOM 673 C C . ALA A 1 85 ? -5.193 6.470 19.384 1.00 89.19 85 ALA A C 1
ATOM 675 O O . ALA A 1 85 ? -6.364 6.792 19.576 1.00 89.19 85 ALA A O 1
ATOM 676 N N . SER A 1 86 ? -4.418 7.152 18.531 1.00 91.81 86 SER A N 1
ATOM 677 C CA . SER A 1 86 ? -4.898 8.317 17.772 1.00 91.81 86 SER A CA 1
ATOM 678 C C . SER A 1 86 ? -6.058 7.987 16.827 1.00 91.81 86 SER A C 1
ATOM 680 O O . SER A 1 86 ? -6.885 8.854 16.571 1.00 91.81 86 SER A O 1
ATOM 682 N N . THR A 1 87 ? -6.157 6.743 16.349 1.00 92.31 87 THR A N 1
ATOM 683 C CA . THR A 1 87 ? -7.264 6.260 15.504 1.00 92.31 87 THR A CA 1
ATOM 684 C C . THR A 1 87 ? -8.598 6.264 16.252 1.00 92.31 87 THR A C 1
ATOM 686 O O . THR A 1 87 ? -9.653 6.415 15.647 1.00 92.31 87 THR A O 1
ATOM 689 N N . TRP A 1 88 ? -8.549 6.174 17.582 1.00 93.31 88 TRP A N 1
ATOM 690 C CA . TRP A 1 88 ? -9.710 6.086 18.470 1.00 93.31 88 TRP A CA 1
ATOM 691 C C . TRP A 1 88 ? -9.877 7.341 19.336 1.00 93.31 88 TRP A C 1
ATOM 693 O O . TRP A 1 88 ? -10.412 7.276 20.444 1.00 93.31 88 TRP A O 1
ATOM 703 N N . GLY A 1 89 ? -9.358 8.487 18.880 1.00 92.44 89 GLY A N 1
ATOM 704 C CA . GLY A 1 89 ? -9.421 9.745 19.631 1.00 92.44 89 GLY A CA 1
ATOM 705 C C . GLY A 1 89 ? -8.671 9.698 20.968 1.00 92.44 89 GLY A C 1
ATOM 706 O O . GLY A 1 89 ? -9.115 10.291 21.946 1.00 92.44 89 GLY A O 1
ATOM 707 N N . GLY A 1 90 ? -7.569 8.944 21.036 1.00 91.56 90 GLY A N 1
ATOM 708 C CA . GLY A 1 90 ? -6.743 8.777 22.237 1.00 91.56 90 GLY A CA 1
ATOM 709 C C . GLY A 1 90 ? -7.172 7.629 23.154 1.00 91.56 90 GLY A C 1
ATOM 710 O O . GLY A 1 90 ? -6.491 7.355 24.140 1.00 91.56 90 GLY A O 1
ATOM 711 N N . LYS A 1 91 ? -8.267 6.929 22.840 1.00 89.94 91 LYS A N 1
ATOM 712 C CA . LYS A 1 91 ? -8.725 5.766 23.611 1.00 89.94 91 LYS A CA 1
ATOM 713 C C . LYS A 1 91 ? -8.005 4.491 23.180 1.00 89.94 91 LYS A C 1
ATOM 715 O O . LYS A 1 91 ? -7.516 4.375 22.057 1.00 89.94 91 LYS A O 1
ATOM 720 N N . ARG A 1 92 ? -7.959 3.510 24.083 1.00 90.12 92 ARG A N 1
ATOM 721 C CA . ARG A 1 92 ? -7.485 2.164 23.756 1.00 90.12 92 ARG A CA 1
ATOM 722 C C . ARG A 1 92 ? -8.657 1.344 23.203 1.00 90.12 92 ARG A C 1
ATOM 724 O O . ARG A 1 92 ? -9.637 1.193 23.932 1.00 90.12 92 ARG A O 1
ATOM 731 N N . PRO A 1 93 ? -8.580 0.826 21.969 1.00 92.81 93 PRO A N 1
ATOM 732 C CA . PRO A 1 93 ? -9.628 -0.027 21.423 1.00 92.81 93 PRO A CA 1
ATOM 733 C C . PRO A 1 93 ?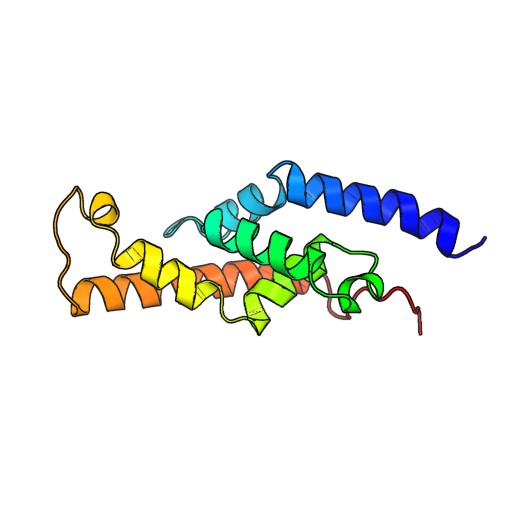 -9.644 -1.396 22.098 1.00 92.81 93 PRO A C 1
ATOM 735 O O . PRO A 1 93 ? -8.622 -1.874 22.604 1.00 92.81 93 PRO A O 1
ATOM 738 N N . THR A 1 94 ? -10.793 -2.059 22.051 1.00 95.25 94 THR A N 1
ATOM 739 C CA . THR A 1 94 ? -10.868 -3.497 22.313 1.00 95.25 94 THR A CA 1
ATOM 740 C C . THR A 1 94 ? -10.262 -4.287 21.153 1.00 95.25 94 THR A C 1
ATOM 742 O O . THR A 1 94 ? -10.198 -3.817 20.016 1.00 95.25 94 THR A O 1
ATOM 745 N N . GLN A 1 95 ? -9.868 -5.533 21.418 1.00 94.81 95 GLN A N 1
ATOM 746 C CA . GLN A 1 95 ? -9.345 -6.428 20.384 1.00 94.81 95 GLN A CA 1
ATOM 747 C C . GLN A 1 95 ? -10.333 -6.588 19.212 1.00 94.81 95 GLN A C 1
ATOM 749 O O . GLN A 1 95 ? -9.951 -6.452 18.056 1.00 94.81 95 GLN A O 1
ATOM 754 N N . ALA A 1 96 ? -11.624 -6.774 19.510 1.00 96.81 96 ALA A N 1
ATOM 755 C CA . ALA A 1 96 ? -12.666 -6.953 18.498 1.00 96.81 96 ALA A CA 1
ATOM 756 C C . ALA A 1 96 ? -12.939 -5.692 17.654 1.00 96.81 96 ALA A C 1
ATOM 758 O O . ALA A 1 96 ? -13.378 -5.788 16.507 1.00 96.81 96 ALA A O 1
ATOM 759 N N . GLU A 1 97 ? -12.733 -4.495 18.203 1.00 96.38 97 GLU A N 1
ATOM 760 C CA . GLU A 1 97 ? -12.818 -3.242 17.442 1.00 96.38 97 GLU A CA 1
ATOM 761 C C . GLU A 1 97 ? -11.622 -3.081 16.508 1.00 96.38 97 GLU A C 1
ATOM 763 O O . GLU A 1 97 ? -11.813 -2.810 15.320 1.00 96.38 97 GLU A O 1
ATOM 768 N N . SER A 1 98 ? -10.412 -3.327 17.017 1.00 97.00 98 SER A N 1
ATOM 769 C CA . SER A 1 98 ? -9.197 -3.326 16.204 1.00 97.00 98 SER A CA 1
ATOM 770 C C . SER A 1 98 ? -9.300 -4.324 15.057 1.00 97.00 98 SER A C 1
ATOM 772 O O . SER A 1 98 ? -9.075 -3.950 13.912 1.00 97.00 98 SER A O 1
ATOM 774 N N . ASP A 1 99 ? -9.706 -5.566 15.324 1.00 97.88 99 ASP A N 1
ATOM 775 C CA . ASP A 1 99 ? -9.795 -6.614 14.301 1.00 97.88 99 ASP A CA 1
ATOM 776 C C . ASP A 1 99 ? -10.825 -6.277 13.213 1.00 97.88 99 ASP A C 1
ATOM 778 O O . ASP A 1 99 ? -10.574 -6.501 12.026 1.00 97.88 99 ASP A O 1
ATOM 782 N N . ARG A 1 100 ? -11.960 -5.668 13.584 1.00 98.00 100 ARG A N 1
ATOM 783 C CA . ARG A 1 100 ? -12.945 -5.170 12.610 1.00 98.00 100 ARG A CA 1
ATOM 784 C C . ARG A 1 100 ? -12.354 -4.091 11.710 1.00 98.00 100 ARG A C 1
ATOM 786 O O . ARG A 1 100 ? -12.539 -4.158 10.496 1.00 98.00 100 ARG A O 1
ATOM 793 N N . LEU A 1 101 ? -11.622 -3.136 12.282 1.00 98.00 101 LEU A N 1
ATOM 794 C CA . LEU A 1 101 ? -10.975 -2.081 11.508 1.00 98.00 101 LEU A CA 1
ATOM 795 C C . LEU A 1 101 ? -9.856 -2.632 10.613 1.00 98.00 101 LEU A C 1
ATOM 797 O O . LEU A 1 101 ? -9.788 -2.264 9.444 1.00 98.00 101 LEU A O 1
ATOM 801 N N . VAL A 1 102 ? -9.036 -3.564 11.112 1.00 98.56 102 VAL A N 1
ATOM 802 C CA . VAL A 1 102 ? -8.008 -4.249 10.310 1.00 98.56 102 VAL A CA 1
ATOM 803 C C . VAL A 1 102 ? -8.640 -4.898 9.087 1.00 98.56 102 VAL A C 1
ATOM 805 O O . VAL A 1 102 ? -8.192 -4.653 7.970 1.00 98.56 102 VAL A O 1
ATOM 808 N N . ASN A 1 103 ? -9.692 -5.693 9.287 1.00 98.50 103 ASN A N 1
ATOM 809 C CA . ASN A 1 103 ? -10.369 -6.384 8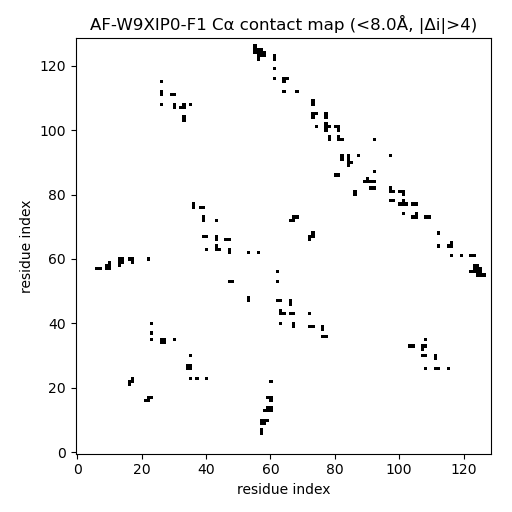.194 1.00 98.50 103 ASN A CA 1
ATOM 810 C C . ASN A 1 103 ? -10.951 -5.396 7.178 1.00 98.50 103 ASN A C 1
ATOM 812 O O . ASN A 1 103 ? -10.782 -5.590 5.976 1.00 98.50 103 ASN A O 1
ATOM 816 N N . ALA A 1 104 ? -11.581 -4.315 7.645 1.00 98.44 104 ALA A N 1
ATOM 817 C CA . ALA A 1 104 ? -12.160 -3.301 6.772 1.00 98.44 104 ALA A CA 1
ATOM 818 C C . ALA A 1 104 ? -11.091 -2.579 5.926 1.00 98.44 104 ALA A C 1
ATOM 820 O O . ALA A 1 104 ? -11.244 -2.472 4.707 1.00 98.44 104 ALA A O 1
ATOM 821 N N . CYS A 1 105 ? -9.973 -2.175 6.541 1.00 98.50 105 CYS A N 1
ATOM 822 C CA . CYS A 1 105 ? -8.839 -1.583 5.833 1.00 98.50 105 CYS A CA 1
ATOM 823 C C . CYS A 1 105 ? -8.231 -2.555 4.819 1.00 98.50 105 CYS A C 1
ATOM 825 O O . CYS A 1 105 ? -8.040 -2.183 3.666 1.00 98.50 105 CYS A O 1
ATOM 827 N N . VAL A 1 106 ? -7.955 -3.803 5.213 1.00 98.62 106 VAL A N 1
ATOM 828 C CA . VAL A 1 106 ? -7.362 -4.807 4.314 1.00 98.62 106 VAL A CA 1
ATOM 829 C C . VAL A 1 106 ? -8.257 -5.038 3.101 1.00 98.62 106 VAL A C 1
ATOM 831 O O . VAL A 1 106 ? -7.762 -4.987 1.980 1.00 98.62 106 VAL A O 1
ATOM 834 N N . VAL A 1 107 ? -9.566 -5.223 3.291 1.00 98.56 107 VAL A N 1
ATOM 835 C CA . VAL A 1 107 ? -10.507 -5.433 2.178 1.00 98.56 107 VAL A CA 1
ATOM 836 C C . VAL A 1 107 ? -10.475 -4.264 1.195 1.00 98.56 107 VAL A C 1
ATOM 838 O O . VAL A 1 107 ? -10.336 -4.476 -0.014 1.00 98.56 107 VAL A O 1
ATOM 841 N N . GLU A 1 108 ? -10.578 -3.028 1.686 1.00 98.56 108 GLU A N 1
ATOM 842 C CA . GLU A 1 108 ? -10.611 -1.859 0.809 1.00 98.56 108 GLU A CA 1
ATOM 843 C C . GLU A 1 108 ? -9.259 -1.604 0.132 1.00 98.56 108 GLU A C 1
ATOM 845 O O . GLU A 1 108 ? -9.206 -1.361 -1.076 1.00 98.56 108 GLU A O 1
ATOM 850 N N . TRP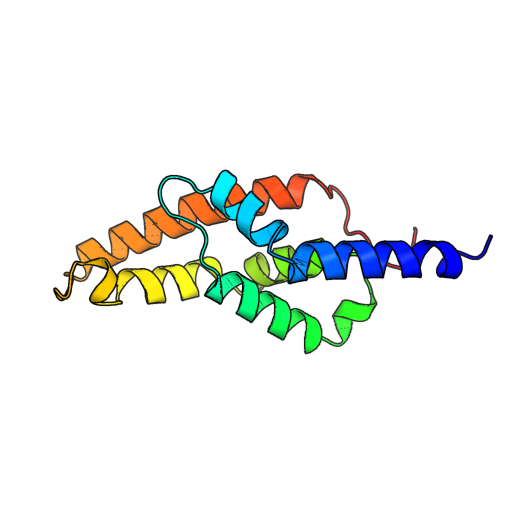 A 1 109 ? -8.157 -1.716 0.872 1.00 98.69 109 TRP A N 1
ATOM 851 C CA . TRP A 1 109 ? -6.814 -1.504 0.336 1.00 98.69 109 TRP A CA 1
ATOM 852 C C . TRP A 1 109 ? -6.422 -2.588 -0.664 1.00 98.69 109 TRP A C 1
ATOM 854 O O . TRP A 1 109 ? -5.820 -2.272 -1.687 1.00 98.69 109 TRP A O 1
ATOM 864 N N . THR A 1 110 ? -6.806 -3.848 -0.436 1.00 98.56 110 THR A N 1
ATOM 865 C CA . THR A 1 110 ? -6.613 -4.929 -1.411 1.00 98.56 110 THR A CA 1
ATOM 866 C C . THR A 1 110 ? -7.402 -4.655 -2.686 1.00 98.56 110 THR A C 1
ATOM 868 O O . THR A 1 110 ? -6.876 -4.863 -3.779 1.00 98.56 110 THR A O 1
ATOM 871 N N . ARG A 1 111 ? -8.642 -4.156 -2.584 1.00 98.31 111 ARG A N 1
ATOM 872 C CA . ARG A 1 111 ? -9.432 -3.769 -3.761 1.00 98.31 111 ARG A CA 1
ATOM 873 C C . ARG A 1 111 ? -8.740 -2.659 -4.554 1.00 98.31 111 ARG A C 1
ATOM 875 O O . ARG A 1 111 ? -8.585 -2.809 -5.763 1.00 98.31 111 ARG A O 1
ATOM 882 N N . ALA A 1 112 ? -8.303 -1.591 -3.884 1.00 98.25 112 ALA A N 1
ATOM 883 C CA . ALA A 1 112 ? -7.596 -0.475 -4.513 1.00 98.25 112 ALA A CA 1
ATOM 884 C C . ALA A 1 112 ? -6.291 -0.931 -5.190 1.00 98.25 112 ALA A C 1
ATOM 886 O O . ALA A 1 112 ? -6.065 -0.643 -6.363 1.00 98.25 112 ALA A O 1
ATOM 887 N N . LEU A 1 113 ? -5.476 -1.720 -4.483 1.00 97.88 113 LEU A N 1
ATOM 888 C CA . LEU A 1 113 ? -4.221 -2.270 -4.994 1.00 97.88 113 LEU A CA 1
ATOM 889 C C . LEU A 1 113 ? -4.439 -3.120 -6.250 1.00 97.88 113 LEU A C 1
ATOM 891 O O . LEU A 1 113 ? -3.775 -2.922 -7.265 1.00 97.88 113 LEU A O 1
ATOM 895 N N . ARG A 1 114 ? -5.401 -4.048 -6.202 1.00 96.19 114 ARG A N 1
ATOM 896 C CA . ARG A 1 114 ? -5.718 -4.921 -7.339 1.00 96.19 114 ARG A CA 1
ATOM 897 C C . ARG A 1 114 ? -6.288 -4.150 -8.518 1.00 96.19 114 ARG A C 1
ATOM 899 O O . ARG A 1 114 ? -6.039 -4.535 -9.653 1.00 96.19 114 ARG A O 1
ATOM 906 N N . GLN A 1 115 ? -7.048 -3.086 -8.275 1.00 96.94 115 GLN A N 1
ATOM 907 C CA . GLN A 1 115 ? -7.537 -2.227 -9.347 1.00 96.94 115 GLN A CA 1
ATOM 908 C C . GLN A 1 115 ? -6.383 -1.527 -10.071 1.00 96.94 115 GLN A C 1
ATOM 910 O O . GLN A 1 115 ? -6.377 -1.531 -11.295 1.00 96.94 115 GLN A O 1
ATOM 915 N N . MET A 1 116 ? -5.382 -1.029 -9.339 1.00 95.56 116 MET A N 1
ATOM 916 C CA . MET A 1 116 ? -4.171 -0.461 -9.942 1.00 95.56 116 MET A CA 1
ATOM 917 C C . MET A 1 116 ? -3.359 -1.516 -10.708 1.00 95.56 116 MET A C 1
ATOM 919 O O . MET A 1 116 ? -2.935 -1.279 -11.834 1.00 95.56 116 MET A O 1
ATOM 923 N N . LEU A 1 117 ? -3.170 -2.709 -10.134 1.00 94.81 117 LEU A N 1
ATOM 924 C CA . LEU A 1 117 ? -2.394 -3.782 -10.770 1.00 94.81 117 LEU A CA 1
ATOM 925 C C . LEU A 1 117 ? -3.014 -4.294 -12.080 1.00 94.81 117 LEU A C 1
ATOM 927 O O . LEU A 1 117 ? -2.275 -4.744 -12.952 1.00 94.81 117 LEU A O 1
ATOM 931 N N . ARG A 1 118 ? -4.337 -4.177 -12.262 1.00 92.88 118 ARG A N 1
ATOM 932 C CA . ARG A 1 118 ? -5.030 -4.549 -13.514 1.00 92.88 118 ARG A CA 1
ATOM 933 C C . ARG A 1 118 ? -4.581 -3.749 -14.735 1.00 92.88 118 ARG A C 1
ATOM 935 O O . ARG A 1 118 ? -4.864 -4.169 -15.848 1.00 92.88 118 ARG A O 1
ATOM 942 N N . HIS A 1 119 ? -3.885 -2.626 -14.561 1.00 90.00 119 HIS A N 1
ATOM 943 C CA . HIS A 1 119 ? -3.284 -1.913 -15.689 1.00 90.00 119 HIS A CA 1
ATOM 944 C C . HIS A 1 119 ? -2.133 -2.692 -16.351 1.00 90.00 119 HIS A C 1
ATOM 946 O O . HIS A 1 119 ? -1.710 -2.331 -17.448 1.00 90.00 119 HIS A O 1
ATOM 952 N N . TRP A 1 120 ? -1.651 -3.770 -15.721 1.00 88.44 120 TRP A N 1
ATOM 953 C CA . TRP A 1 120 ? -0.585 -4.626 -16.234 1.00 88.44 120 TRP A CA 1
ATOM 954 C C . TRP A 1 120 ? -0.986 -6.104 -16.178 1.00 88.44 120 TRP A C 1
ATOM 956 O O . TRP A 1 120 ? -0.611 -6.825 -15.254 1.00 88.44 120 TRP A O 1
ATOM 966 N N . ASP A 1 121 ? -1.697 -6.577 -17.207 1.00 77.62 121 ASP A N 1
ATOM 967 C CA . ASP A 1 121 ? -2.043 -8.003 -17.360 1.00 77.62 121 ASP A CA 1
ATOM 968 C C . ASP A 1 121 ? -0.801 -8.912 -17.422 1.00 77.62 121 ASP A C 1
ATOM 970 O O . ASP A 1 121 ? -0.845 -10.080 -17.034 1.00 77.62 121 ASP A O 1
ATOM 974 N N . LYS A 1 122 ? 0.327 -8.373 -17.903 1.00 80.12 122 LYS A N 1
ATOM 975 C CA . LYS A 1 122 ? 1.643 -9.020 -17.888 1.00 80.12 122 LYS A CA 1
ATOM 976 C C . LYS A 1 122 ? 2.654 -8.133 -17.156 1.00 80.12 122 LYS A C 1
ATOM 978 O O . LYS A 1 122 ? 2.599 -6.913 -17.328 1.00 80.12 122 LYS A O 1
ATOM 983 N N . PRO A 1 123 ? 3.601 -8.716 -16.394 1.00 81.81 123 PRO A N 1
ATOM 984 C CA . PRO A 1 123 ? 4.683 -7.961 -15.775 1.00 81.81 123 PRO A CA 1
ATOM 985 C C . PRO A 1 123 ? 5.431 -7.104 -16.809 1.00 81.81 123 PRO A C 1
ATOM 987 O O . PRO A 1 123 ? 5.897 -7.651 -17.810 1.00 81.81 123 PRO A O 1
ATOM 990 N N . PRO A 1 124 ? 5.578 -5.786 -16.593 1.00 80.69 124 PRO A N 1
ATOM 991 C CA . PRO A 1 124 ? 6.418 -4.937 -17.430 1.00 80.69 124 PRO A CA 1
ATOM 992 C C . PRO A 1 124 ? 7.898 -5.249 -17.158 1.00 80.69 124 PRO A C 1
ATOM 994 O O . PRO A 1 124 ? 8.538 -4.604 -16.330 1.00 80.69 124 PRO A O 1
ATOM 997 N N . SER A 1 125 ? 8.443 -6.280 -17.802 1.00 73.75 125 SER A N 1
ATOM 998 C CA . SER A 1 125 ? 9.848 -6.691 -17.678 1.00 73.75 125 SER A CA 1
ATOM 999 C C . SER A 1 125 ? 10.766 -5.930 -18.637 1.00 73.75 125 SER A C 1
ATOM 1001 O O . SER A 1 125 ? 10.332 -5.458 -19.687 1.00 73.75 125 SER A O 1
ATOM 1003 N N . THR A 1 126 ? 12.053 -5.822 -18.292 1.00 62.75 126 THR A N 1
ATOM 1004 C CA . THR A 1 126 ? 13.097 -5.306 -19.203 1.00 62.75 126 THR A CA 1
ATOM 1005 C C . THR A 1 126 ? 13.429 -6.272 -20.343 1.00 62.75 126 THR A C 1
ATOM 1007 O O . THR A 1 126 ? 13.985 -5.849 -21.349 1.00 62.75 126 THR A O 1
ATOM 1010 N N . THR A 1 127 ? 13.049 -7.546 -20.237 1.00 55.44 127 THR A N 1
ATOM 1011 C CA . THR A 1 127 ? 13.044 -8.498 -21.354 1.00 55.44 127 THR A CA 1
ATOM 1012 C C 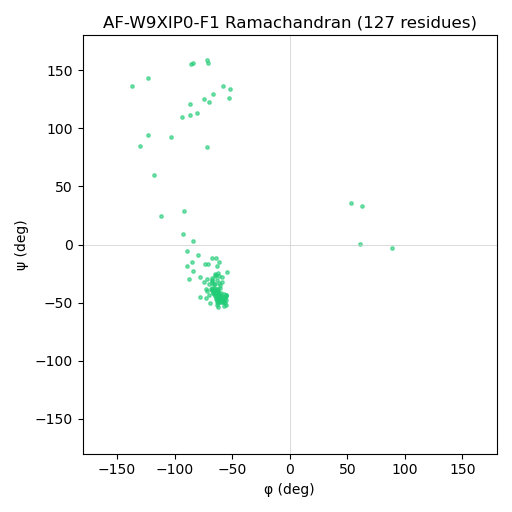. THR A 1 127 ? 11.663 -8.507 -22.002 1.00 55.44 127 THR A C 1
ATOM 1014 O O . THR A 1 127 ? 10.685 -8.955 -21.398 1.00 55.44 127 THR A O 1
ATOM 1017 N N . GLY A 1 128 ? 11.568 -7.963 -23.214 1.00 47.22 128 GLY A N 1
ATOM 1018 C CA . GLY A 1 128 ? 10.410 -8.157 -24.076 1.00 47.22 128 GLY A CA 1
ATOM 1019 C C . GLY A 1 128 ? 10.520 -9.506 -24.777 1.00 47.22 128 GLY A C 1
ATOM 1020 O O . GLY A 1 128 ? 11.394 -9.637 -25.621 1.00 47.22 128 GLY A O 1
ATOM 1021 N N . ALA A 1 129 ? 9.612 -10.431 -24.442 1.00 35.44 129 ALA A N 1
ATOM 1022 C CA . ALA A 1 129 ? 9.468 -11.782 -25.010 1.00 35.44 129 ALA A CA 1
ATOM 1023 C C . ALA A 1 129 ? 10.647 -12.753 -24.796 1.00 35.44 129 ALA A C 1
ATOM 1025 O O . ALA A 1 129 ? 11.820 -12.389 -25.013 1.00 35.44 129 ALA A O 1
#

Mean predicted aligned error: 5.31 Å

Foldseek 3Di:
DDLVVVLVVLLVVLVCCLVVCVLQVQLQVQQVVQRDDPVLLVVLLVVLVVDPCVLFASHSSLSSLVSSVPVVSQLVVLLVLLQDCVNVVNDGDDPVSSVVSSVSSSVSSVVSSVVVNVVPPDGRGSDDD

Secondary structure (DSSP, 8-state):
--HHHHHHHHHHHHHHHHHTTHHHHHHHHH-SSSPPPHHHHHHHHHHHHH-GGGGG-S-HHHHHHHHHHHTTHHHHHHHHHHH-GGGGTTPPPPHHHHHHHHHHHHHHHHHHHHHHHTT-SS---SS--

Radius of gyration: 16.66 Å; Cα contacts (8 Å, |Δi|>4): 121; chains: 1; bounding box: 32×25×56 Å